Protein AF-A0A958M990-F1 (afdb_monomer)

Solvent-accessible surface area (backbone atoms only — not comparable to full-atom values): 7031 Å² total; per-residue (Å²): 128,59,69,68,41,53,52,40,35,50,60,28,50,55,68,61,49,40,81,78,40,63,76,43,76,50,78,47,83,49,98,90,46,99,60,70,37,24,38,30,35,40,48,62,46,73,43,59,66,46,96,60,21,56,60,52,51,33,53,48,21,59,76,73,72,45,76,66,79,70,89,73,60,76,55,36,59,51,45,52,51,50,51,53,52,51,26,53,51,31,42,51,41,33,74,76,53,57,73,71,56,52,51,53,51,49,52,50,49,52,52,52,53,50,49,52,53,52,51,57,57,72,72,111

Secondary structure (DSSP, 8-state):
--HHHHHHHHHHHGGGGGGTS-SEEEEE--TT-SS-EEEEE-SS-EEESSTTHHHHHHHHHHHHTPPPPPS--THHHHHHHHHHHHHHHHHHHHHH--HHHHHHHHHHHHHHHHHHHHHHHHT-

Mean predicted aligned error: 3.65 Å

pLDDT: mean 94.03, std 4.8, range [59.38, 98.25]

Radius of gyration: 18.73 Å; Cα contacts (8 Å, |Δi|>4): 124; chains: 1; bounding box: 47×21×52 Å

Foldseek 3Di:
DPPVLVVLLVVLCVLVCLQVAFPDKDWADDPVDPDIWIWGHGQQFIDGPDPCSLVVVQVVCVVVVHDRDDGGDPRSVVRVVVSVVLSVVSNCCSPPHDPVVSVVSVVVVVVVVVVVVVVVVVVD

Sequence (124 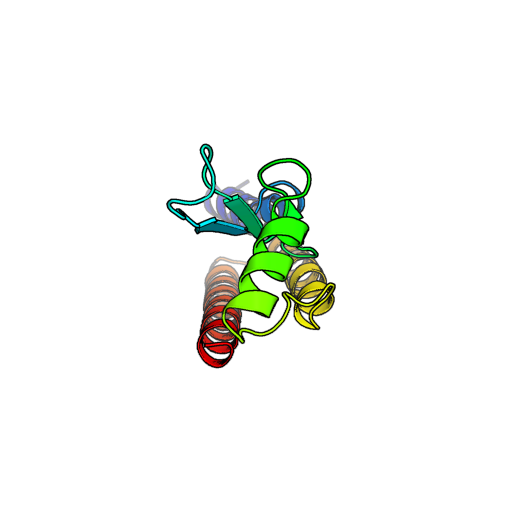aa):
MKPSKIIMILGALLPLLLFVFPLWNITLEAPQYPTPLGMNIHINDFSDMHPHDIKNINLLNHYIGMKYIPEAIPEFKIFPFGILITTIIGLIIGLKFNYKWYLVWFILMVALSAAGLYDFYLWE

Structure (mmCIF, N/CA/C/O backbone):
data_AF-A0A958M990-F1
#
_entry.id   AF-A0A958M990-F1
#
loop_
_atom_site.group_PDB
_atom_site.id
_atom_site.type_symbol
_atom_site.label_atom_id
_atom_site.label_alt_id
_atom_site.label_comp_id
_atom_site.label_asym_id
_atom_site.label_entity_id
_atom_site.label_seq_id
_atom_site.pdbx_PDB_ins_code
_atom_site.Cartn_x
_atom_site.Cartn_y
_atom_site.Cartn_z
_atom_site.occupancy
_atom_site.B_iso_or_equiv
_atom_site.auth_seq_id
_atom_site.auth_comp_id
_atom_site.auth_asym_id
_atom_site.auth_atom_id
_atom_site.pdbx_PDB_model_num
ATOM 1 N N . MET A 1 1 ? -25.559 5.048 16.063 1.00 73.94 1 MET A N 1
ATOM 2 C CA . MET A 1 1 ? -24.179 4.814 16.567 1.00 73.94 1 MET A CA 1
ATOM 3 C C . MET A 1 1 ? -23.510 6.159 16.817 1.00 73.94 1 MET A C 1
ATOM 5 O O . MET A 1 1 ? -23.861 7.105 16.128 1.00 73.94 1 MET A O 1
ATOM 9 N N . LYS A 1 2 ? -22.587 6.277 17.785 1.00 88.31 2 LYS A N 1
ATOM 10 C CA . LYS A 1 2 ? -21.834 7.532 17.992 1.00 88.31 2 LYS A CA 1
ATOM 11 C C . LYS A 1 2 ? -21.026 7.876 16.724 1.00 88.31 2 LYS A C 1
ATOM 13 O O . LYS A 1 2 ? -20.479 6.939 16.139 1.00 88.31 2 LYS A O 1
ATOM 18 N N . PRO A 1 3 ? -20.891 9.158 16.332 1.00 91.62 3 PRO A N 1
ATOM 19 C CA . PRO A 1 3 ? -20.142 9.550 15.132 1.00 91.62 3 PRO A CA 1
ATOM 20 C C . PRO A 1 3 ? -18.714 8.994 15.101 1.00 91.62 3 PRO A C 1
ATOM 22 O O . PRO A 1 3 ? -18.281 8.449 14.093 1.00 91.62 3 PRO A O 1
ATOM 25 N N . SER A 1 4 ? -18.022 9.004 16.244 1.00 92.00 4 SER A N 1
ATOM 26 C CA . SER A 1 4 ? -16.673 8.440 16.385 1.00 92.00 4 SER A CA 1
ATOM 27 C C . SER A 1 4 ? -16.587 6.951 16.033 1.00 92.00 4 SER A C 1
ATOM 29 O O . SER A 1 4 ? -15.597 6.509 15.461 1.00 92.00 4 SER A O 1
ATOM 31 N N . LYS A 1 5 ? -17.637 6.178 16.329 1.00 94.00 5 LYS A N 1
ATOM 32 C CA . LYS A 1 5 ? -17.719 4.748 16.005 1.00 94.00 5 LYS A CA 1
ATOM 33 C C . LYS A 1 5 ? -17.840 4.526 14.497 1.00 94.00 5 LYS A C 1
ATOM 35 O O . LYS A 1 5 ? -17.237 3.606 13.958 1.00 94.00 5 LYS A O 1
ATOM 40 N N . ILE A 1 6 ? -18.629 5.373 13.834 1.00 94.50 6 ILE A N 1
ATOM 41 C CA . ILE A 1 6 ? -18.830 5.329 12.381 1.00 94.50 6 ILE A CA 1
ATOM 42 C C . ILE A 1 6 ? -17.515 5.668 11.677 1.00 94.50 6 ILE A C 1
ATOM 44 O O . ILE A 1 6 ? -17.084 4.911 10.815 1.00 94.50 6 ILE A O 1
ATOM 48 N N . ILE A 1 7 ? -16.844 6.741 12.105 1.00 94.50 7 ILE A N 1
ATOM 49 C CA . ILE A 1 7 ? -15.544 7.154 11.557 1.00 94.50 7 ILE A CA 1
ATOM 50 C C . ILE A 1 7 ? -14.495 6.052 11.740 1.00 94.50 7 ILE A C 1
ATOM 52 O O . ILE A 1 7 ? -13.779 5.747 10.795 1.00 94.50 7 ILE A O 1
ATOM 56 N N . MET A 1 8 ? -14.437 5.407 12.911 1.00 95.50 8 MET A N 1
ATOM 57 C CA . MET A 1 8 ? -13.514 4.291 13.152 1.00 95.50 8 MET A CA 1
ATOM 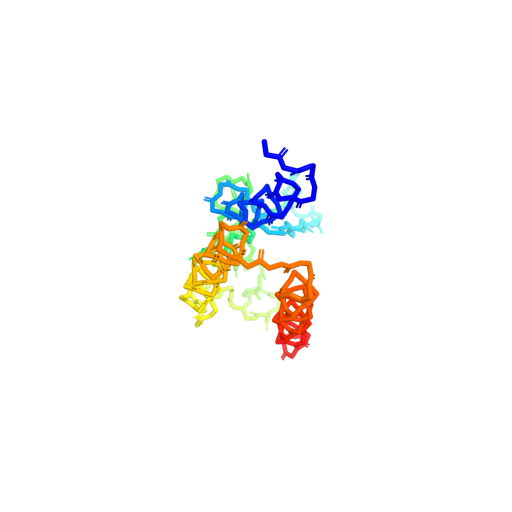58 C C . MET A 1 8 ? -13.755 3.119 12.189 1.00 95.50 8 MET A C 1
ATOM 60 O O . MET A 1 8 ? -12.811 2.586 11.616 1.00 95.50 8 MET A O 1
ATOM 64 N N . ILE A 1 9 ? -15.015 2.716 11.997 1.00 96.56 9 ILE A N 1
ATOM 65 C CA . ILE A 1 9 ? -15.362 1.602 11.102 1.00 96.56 9 ILE A CA 1
ATOM 66 C C . ILE A 1 9 ? -15.037 1.951 9.649 1.00 96.56 9 ILE A C 1
ATOM 68 O O . ILE A 1 9 ? -14.433 1.138 8.958 1.00 96.56 9 ILE A O 1
ATOM 72 N N . LEU A 1 10 ? -15.386 3.158 9.198 1.00 97.06 10 LEU A N 1
ATOM 73 C CA . LEU A 1 10 ? -15.027 3.624 7.858 1.00 97.06 10 LEU A CA 1
ATOM 74 C C . LEU A 1 10 ? -13.506 3.664 7.676 1.00 97.06 10 LEU A C 1
ATOM 76 O O . LEU A 1 10 ? -13.001 3.169 6.674 1.00 97.06 10 LEU A O 1
ATOM 80 N N . GLY A 1 11 ? -12.774 4.166 8.672 1.00 96.31 11 GLY A N 1
ATOM 81 C CA . GLY A 1 11 ? -11.313 4.188 8.675 1.00 96.31 11 GLY A CA 1
ATOM 82 C C . GLY A 1 11 ? -10.689 2.796 8.571 1.00 96.31 11 GLY A C 1
ATOM 83 O O . GLY A 1 11 ? -9.732 2.622 7.828 1.00 96.31 11 GLY A O 1
ATOM 84 N N . ALA A 1 12 ? -11.253 1.793 9.247 1.00 97.31 12 ALA A N 1
ATOM 85 C CA . ALA A 1 12 ? -10.780 0.410 9.159 1.00 97.31 12 ALA A CA 1
ATOM 86 C C . ALA A 1 12 ? -11.073 -0.253 7.799 1.00 97.31 12 ALA A C 1
ATOM 88 O O . ALA A 1 12 ? -10.357 -1.17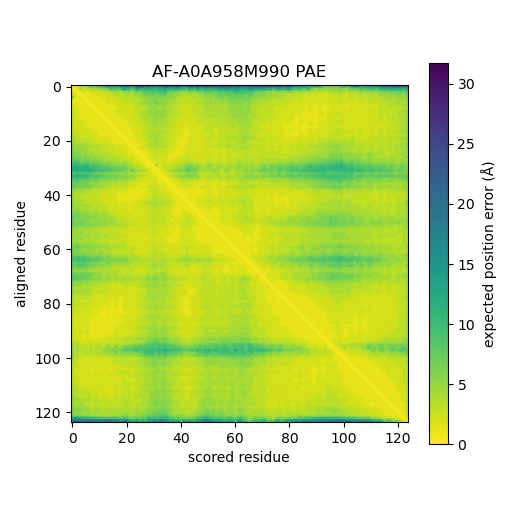4 7.405 1.00 97.31 12 ALA A O 1
ATOM 89 N N . LEU A 1 13 ? -12.116 0.197 7.092 1.00 98.19 13 LEU A N 1
ATOM 90 C CA . LEU A 1 13 ? -12.512 -0.331 5.782 1.00 98.19 13 LEU A CA 1
ATOM 91 C C . LEU A 1 13 ? -11.785 0.341 4.614 1.00 98.19 13 LEU A C 1
ATOM 93 O O . LEU A 1 13 ? -11.568 -0.309 3.598 1.00 98.19 13 LEU A O 1
ATOM 97 N N . LEU A 1 14 ? -11.396 1.613 4.739 1.00 97.25 14 LEU A N 1
ATOM 98 C CA . LEU A 1 14 ? -10.729 2.364 3.667 1.00 97.25 14 LEU A CA 1
ATOM 99 C C . LEU A 1 14 ? -9.477 1.676 3.086 1.00 97.25 14 LEU A C 1
ATOM 101 O O . LEU A 1 14 ? -9.346 1.677 1.863 1.00 97.25 14 LEU A O 1
ATOM 105 N N . PRO A 1 15 ? -8.591 1.040 3.879 1.00 96.56 15 PRO A N 1
ATOM 106 C CA . PRO A 1 15 ? -7.434 0.327 3.337 1.00 96.56 15 PRO A CA 1
ATOM 107 C C . PRO A 1 15 ? -7.787 -0.814 2.375 1.00 96.56 15 PRO A C 1
ATOM 109 O O . PRO A 1 15 ? -6.958 -1.188 1.551 1.00 96.56 15 PRO A O 1
ATOM 112 N N . LEU A 1 16 ? -9.017 -1.343 2.413 1.00 97.69 16 LEU A N 1
ATOM 113 C CA . LEU A 1 16 ? -9.463 -2.363 1.459 1.00 97.69 16 LEU A CA 1
ATOM 114 C C . LEU A 1 16 ? -9.512 -1.846 0.014 1.00 97.69 16 LEU A C 1
ATOM 116 O O . LEU A 1 16 ? -9.500 -2.648 -0.917 1.00 97.69 16 LEU A O 1
ATOM 120 N N . LEU A 1 17 ? -9.522 -0.527 -0.198 1.00 97.56 17 LEU A N 1
ATOM 121 C CA . LEU A 1 17 ? -9.432 0.057 -1.536 1.00 97.56 17 LEU A CA 1
ATOM 122 C C . LEU A 1 17 ? -8.113 -0.294 -2.247 1.00 97.56 17 LEU A C 1
ATOM 124 O O . LEU A 1 17 ? -8.087 -0.309 -3.474 1.00 97.56 17 LEU A O 1
ATOM 128 N N . LEU A 1 18 ? -7.060 -0.666 -1.510 1.00 96.12 18 LEU A N 1
ATOM 129 C CA . LEU A 1 18 ? -5.783 -1.128 -2.074 1.00 96.12 18 LEU A CA 1
ATOM 130 C C . LEU A 1 18 ? -5.895 -2.443 -2.866 1.00 96.12 18 LEU A C 1
ATOM 132 O O . LEU A 1 18 ? -5.003 -2.765 -3.642 1.00 96.12 18 LEU A O 1
ATOM 136 N N . PHE A 1 19 ? -6.979 -3.206 -2.690 1.00 96.50 19 PHE A N 1
ATOM 137 C CA . PHE A 1 19 ? -7.253 -4.405 -3.494 1.00 96.50 19 PHE A CA 1
ATOM 138 C C . PHE A 1 19 ? -7.872 -4.087 -4.860 1.00 96.50 19 PHE A C 1
ATOM 140 O O . PHE A 1 19 ? -7.996 -4.974 -5.698 1.00 96.50 19 PHE A O 1
ATOM 147 N N . VAL A 1 20 ? -8.313 -2.845 -5.067 1.00 96.38 20 VAL A N 1
ATOM 148 C CA . VAL A 1 20 ? -8.991 -2.409 -6.295 1.00 96.38 20 VAL A CA 1
ATOM 149 C C . VAL A 1 20 ? -8.136 -1.401 -7.052 1.00 96.38 20 VAL A C 1
ATOM 151 O O . VAL A 1 20 ? -8.054 -1.456 -8.275 1.00 96.38 20 VAL A O 1
ATOM 154 N N . PHE A 1 21 ? -7.494 -0.487 -6.330 1.00 96.62 21 PHE A N 1
ATOM 155 C CA . PHE A 1 21 ? -6.683 0.576 -6.905 1.00 96.62 21 PHE A CA 1
ATOM 156 C C . PHE A 1 21 ? -5.191 0.289 -6.720 1.00 96.62 21 PHE A C 1
ATOM 158 O O . PHE A 1 21 ? -4.812 -0.301 -5.705 1.00 96.62 21 PHE A O 1
ATOM 165 N N . PRO A 1 22 ? -4.338 0.716 -7.667 1.00 96.12 22 PRO A N 1
ATOM 166 C CA . PRO A 1 22 ? -2.899 0.613 -7.491 1.00 96.12 22 PRO A CA 1
ATOM 167 C C . PRO A 1 22 ? -2.452 1.462 -6.297 1.00 96.12 22 PRO A C 1
ATOM 169 O O . PRO A 1 22 ? -2.947 2.569 -6.076 1.00 96.12 22 PRO A O 1
ATOM 172 N N . LEU A 1 23 ? -1.496 0.934 -5.534 1.00 92.94 23 LEU A N 1
ATOM 173 C CA . LEU A 1 23 ? -0.827 1.653 -4.453 1.00 92.94 23 LEU A CA 1
ATOM 174 C C . LEU A 1 23 ? 0.026 2.793 -5.018 1.00 92.94 23 LEU A C 1
ATOM 176 O O . LEU A 1 23 ? 0.100 3.869 -4.425 1.00 92.94 23 LEU A O 1
ATOM 180 N N . TRP A 1 24 ? 0.679 2.538 -6.153 1.00 93.31 24 TRP A N 1
ATOM 181 C CA . TRP A 1 24 ? 1.578 3.480 -6.804 1.00 93.31 24 TRP A CA 1
ATOM 182 C C . TRP A 1 24 ? 1.627 3.258 -8.319 1.00 93.31 24 TRP A C 1
ATOM 184 O O . TRP A 1 24 ? 1.287 2.182 -8.810 1.00 93.31 24 TRP A O 1
ATOM 194 N N . ASN A 1 25 ? 2.086 4.264 -9.057 1.00 94.50 25 ASN A N 1
ATOM 195 C CA . ASN A 1 25 ? 2.370 4.174 -10.486 1.00 94.50 25 ASN A CA 1
ATOM 196 C C . ASN A 1 25 ? 3.766 4.740 -10.763 1.00 94.50 25 ASN A C 1
ATOM 198 O O . ASN A 1 25 ? 4.140 5.785 -10.229 1.00 94.50 25 ASN A O 1
ATOM 202 N N . ILE A 1 26 ? 4.525 4.043 -11.604 1.00 93.06 26 ILE A N 1
ATOM 203 C CA . ILE A 1 26 ? 5.802 4.510 -12.137 1.00 93.06 26 ILE A CA 1
ATOM 204 C C . ILE A 1 26 ? 5.617 4.730 -13.632 1.00 93.06 26 ILE A C 1
ATOM 206 O O . ILE A 1 26 ? 5.201 3.818 -14.343 1.00 93.06 26 ILE A O 1
ATOM 210 N N . THR A 1 27 ? 5.964 5.925 -14.102 1.00 95.12 27 THR A N 1
ATOM 211 C CA . THR A 1 27 ? 5.983 6.276 -15.524 1.00 95.12 27 THR A CA 1
ATOM 212 C C . THR A 1 27 ? 7.419 6.566 -15.951 1.00 95.12 27 THR A C 1
ATOM 214 O O . THR A 1 27 ? 8.138 7.294 -15.266 1.00 95.12 27 THR A O 1
ATOM 217 N N . LEU A 1 28 ? 7.834 5.986 -17.075 1.00 93.19 28 LEU A N 1
ATOM 218 C CA . LEU A 1 28 ? 9.158 6.128 -17.662 1.00 93.19 28 LEU A CA 1
ATOM 219 C C . LEU A 1 28 ? 9.035 6.760 -19.047 1.00 93.19 28 LEU A C 1
ATOM 221 O O . LEU A 1 28 ? 8.472 6.183 -19.981 1.00 93.19 28 LEU A O 1
ATOM 225 N N . GLU A 1 29 ? 9.610 7.949 -19.176 1.00 92.44 29 GLU A N 1
ATOM 226 C CA . GLU A 1 29 ? 9.725 8.655 -20.445 1.00 92.44 29 GLU A CA 1
ATOM 227 C C . GLU A 1 29 ? 11.081 8.353 -21.075 1.00 92.44 29 GLU A C 1
ATOM 229 O O . GLU A 1 29 ? 12.135 8.595 -20.486 1.00 92.44 29 GLU A O 1
ATOM 234 N N . ALA A 1 30 ? 11.051 7.814 -22.289 1.00 87.19 30 ALA A N 1
ATOM 235 C CA . ALA A 1 30 ? 12.243 7.489 -23.049 1.00 87.19 30 ALA A CA 1
ATOM 236 C C . ALA A 1 30 ? 12.087 8.011 -24.484 1.00 87.19 30 ALA A C 1
ATOM 238 O O . ALA A 1 30 ? 11.045 7.763 -25.093 1.00 87.19 30 ALA A O 1
ATOM 239 N N . PRO A 1 31 ? 13.108 8.671 -25.070 1.00 86.81 31 PRO A N 1
ATOM 240 C CA . PRO A 1 31 ? 13.043 9.191 -26.441 1.00 86.81 31 PRO A CA 1
ATOM 241 C C . PRO A 1 31 ? 12.687 8.143 -27.509 1.00 86.81 31 PRO A C 1
ATOM 243 O O . PRO A 1 31 ? 12.252 8.495 -28.602 1.00 86.81 31 PRO A O 1
ATOM 246 N N . GLN A 1 32 ? 12.911 6.860 -27.215 1.00 86.75 32 GLN A N 1
ATOM 247 C CA . GLN A 1 32 ? 12.681 5.731 -28.115 1.00 86.75 32 GLN A CA 1
ATOM 248 C C . GLN A 1 32 ? 11.208 5.304 -28.204 1.00 86.75 32 GLN A C 1
ATOM 250 O O . GLN A 1 32 ? 10.850 4.616 -29.159 1.00 86.75 32 GLN A O 1
ATOM 255 N N . TYR A 1 33 ? 10.364 5.688 -27.240 1.00 87.56 33 TYR A N 1
ATOM 256 C CA . TYR A 1 33 ? 8.955 5.298 -27.197 1.00 87.56 33 TYR A CA 1
ATOM 257 C C . TYR A 1 33 ? 8.053 6.527 -27.397 1.00 87.56 33 TYR A C 1
ATOM 259 O O . TYR A 1 33 ? 8.209 7.517 -26.686 1.00 87.56 33 TYR A O 1
ATOM 267 N N . PRO A 1 34 ? 7.096 6.492 -28.349 1.00 89.94 34 PRO A N 1
ATOM 268 C CA . PRO A 1 34 ? 6.203 7.624 -28.607 1.00 89.94 34 PRO A CA 1
ATOM 269 C C . PRO A 1 34 ? 5.197 7.854 -27.471 1.00 89.94 34 PRO A C 1
ATOM 271 O O . PRO A 1 34 ? 4.703 8.965 -27.298 1.00 89.94 34 PRO A O 1
ATOM 274 N N . THR A 1 35 ? 4.888 6.805 -26.708 1.00 91.50 35 THR A N 1
ATOM 275 C CA . THR A 1 35 ? 4.068 6.850 -25.496 1.00 91.50 35 THR A CA 1
ATOM 276 C C . THR A 1 35 ? 4.933 6.479 -24.294 1.00 91.50 35 THR A C 1
ATOM 278 O O . THR A 1 35 ? 5.707 5.524 -24.408 1.00 91.50 35 THR A O 1
ATOM 281 N N . PRO A 1 36 ? 4.805 7.172 -23.146 1.00 94.31 36 PRO A N 1
ATOM 282 C CA . PRO A 1 36 ? 5.502 6.776 -21.929 1.00 94.31 36 PRO A CA 1
ATOM 283 C C . PRO A 1 36 ? 5.160 5.339 -21.533 1.00 94.31 36 PRO A C 1
ATOM 285 O O . PRO A 1 36 ? 3.993 4.937 -21.588 1.00 94.31 36 PRO A O 1
ATOM 288 N N . LEU A 1 37 ? 6.176 4.582 -21.126 1.00 95.69 37 LEU A N 1
ATOM 289 C CA . LEU A 1 37 ? 5.987 3.253 -20.550 1.00 95.69 37 LEU A CA 1
ATOM 290 C C . LEU A 1 37 ? 5.579 3.417 -19.089 1.00 95.69 37 LEU A C 1
ATOM 292 O O . LEU A 1 37 ? 6.061 4.332 -18.420 1.00 95.69 37 LEU A O 1
ATOM 296 N N . GLY A 1 38 ? 4.742 2.532 -18.561 1.00 95.62 38 GLY A N 1
ATOM 297 C CA . GLY A 1 38 ? 4.393 2.591 -17.149 1.00 95.62 38 GLY A CA 1
ATOM 298 C C . GLY A 1 38 ? 4.095 1.248 -16.508 1.00 95.62 38 GLY A C 1
ATOM 299 O O . GLY A 1 38 ? 3.728 0.271 -17.156 1.00 95.62 38 GLY A O 1
ATOM 300 N N . MET A 1 39 ? 4.230 1.228 -15.189 1.00 96.38 39 MET A N 1
ATOM 301 C CA . MET A 1 39 ? 3.910 0.086 -14.347 1.00 96.38 39 MET A CA 1
ATOM 302 C C . MET A 1 39 ? 3.106 0.556 -13.140 1.00 96.38 39 MET A C 1
ATOM 304 O O . MET A 1 39 ? 3.510 1.468 -12.414 1.00 96.38 39 MET A O 1
ATOM 308 N N . ASN A 1 40 ? 1.980 -0.101 -12.908 1.00 96.94 40 ASN A N 1
ATOM 309 C CA . ASN A 1 40 ? 1.190 0.039 -11.699 1.00 96.94 40 ASN A CA 1
ATOM 310 C C . ASN A 1 40 ? 1.673 -0.977 -10.661 1.00 96.94 40 ASN A C 1
ATOM 312 O O . ASN A 1 40 ? 1.870 -2.155 -10.961 1.00 96.94 40 ASN A O 1
ATOM 316 N N . ILE A 1 41 ? 1.841 -0.515 -9.429 1.00 94.94 41 ILE A N 1
ATOM 317 C CA . ILE A 1 41 ? 2.185 -1.348 -8.281 1.00 94.94 41 ILE A CA 1
ATOM 318 C C . ILE A 1 41 ? 0.903 -1.549 -7.485 1.00 94.94 41 ILE A C 1
ATOM 320 O O . ILE A 1 41 ? 0.401 -0.609 -6.862 1.00 94.94 41 ILE A O 1
ATOM 324 N N . HIS A 1 42 ? 0.358 -2.758 -7.515 1.00 96.06 42 HIS A N 1
ATOM 325 C CA . HIS A 1 42 ? -0.747 -3.152 -6.651 1.00 96.06 42 HIS A CA 1
ATOM 326 C C . HIS A 1 42 ? -0.214 -3.774 -5.364 1.00 96.06 42 HIS A C 1
ATOM 328 O O . HIS A 1 42 ? 0.967 -4.083 -5.216 1.00 96.06 42 HIS A O 1
ATOM 334 N N . ILE A 1 43 ? -1.111 -3.974 -4.401 1.00 95.38 43 ILE A N 1
ATOM 335 C CA . ILE A 1 43 ? -0.764 -4.587 -3.118 1.00 95.38 43 ILE A CA 1
ATOM 336 C C . ILE A 1 43 ? -0.244 -6.033 -3.257 1.00 95.38 43 ILE A C 1
ATOM 338 O O . ILE A 1 43 ? 0.405 -6.541 -2.346 1.00 95.38 43 ILE A O 1
ATOM 342 N N . ASN A 1 44 ? -0.541 -6.704 -4.372 1.00 96.00 44 ASN A N 1
ATOM 343 C CA . ASN A 1 44 ? -0.297 -8.130 -4.587 1.00 96.00 44 ASN A CA 1
ATOM 344 C C . ASN A 1 44 ? 0.352 -8.473 -5.939 1.00 96.00 44 ASN A C 1
ATOM 346 O O . ASN A 1 44 ? 0.625 -9.651 -6.170 1.00 96.00 44 ASN A O 1
ATOM 350 N N . ASP A 1 45 ? 0.542 -7.503 -6.831 1.00 96.12 45 ASP A N 1
ATOM 351 C CA . ASP A 1 45 ? 1.179 -7.709 -8.131 1.00 96.12 45 ASP A CA 1
ATOM 352 C C . ASP A 1 45 ? 1.710 -6.400 -8.737 1.00 96.12 45 ASP A C 1
ATOM 354 O O . ASP A 1 45 ? 1.470 -5.294 -8.243 1.00 96.12 45 ASP A O 1
ATOM 358 N N . PHE A 1 46 ? 2.460 -6.556 -9.826 1.00 96.31 46 PHE A N 1
ATOM 359 C CA . PHE A 1 46 ? 2.714 -5.492 -10.784 1.00 96.31 46 PHE A CA 1
ATOM 360 C C . PHE A 1 46 ? 1.762 -5.659 -11.966 1.00 96.31 46 PHE A C 1
ATOM 362 O O . PHE A 1 46 ? 1.551 -6.779 -12.440 1.00 96.31 46 PHE A O 1
ATOM 369 N N . SER A 1 47 ? 1.243 -4.551 -12.486 1.00 96.25 47 SER A N 1
ATOM 370 C CA . SER A 1 47 ? 0.428 -4.556 -13.697 1.00 96.25 47 SER A CA 1
ATOM 371 C C . SER A 1 47 ? 0.898 -3.504 -14.699 1.00 96.25 47 SER A C 1
ATOM 373 O O . SER A 1 47 ? 1.449 -2.458 -14.351 1.00 96.25 47 SER A O 1
ATOM 375 N N . ASP A 1 48 ? 0.715 -3.822 -15.974 1.00 96.44 48 ASP A N 1
ATOM 376 C CA . ASP A 1 48 ? 1.029 -2.944 -17.093 1.00 96.44 48 ASP A CA 1
ATOM 377 C C . ASP A 1 48 ? 0.160 -1.670 -17.050 1.00 96.44 48 ASP A C 1
ATOM 379 O O . ASP A 1 48 ? -1.050 -1.745 -16.817 1.00 96.44 48 ASP A O 1
ATOM 383 N N . MET A 1 49 ? 0.750 -0.498 -17.317 1.00 95.12 49 MET A N 1
ATOM 384 C CA . MET A 1 49 ? -0.034 0.720 -17.576 1.00 95.12 49 MET A CA 1
ATOM 385 C C . MET A 1 49 ? -0.645 0.683 -18.982 1.00 95.12 49 MET A C 1
ATOM 387 O O . MET A 1 49 ? -1.837 0.945 -19.149 1.00 95.12 49 MET A O 1
ATOM 391 N N . HIS A 1 50 ? 0.155 0.286 -19.972 1.00 94.31 50 HIS A N 1
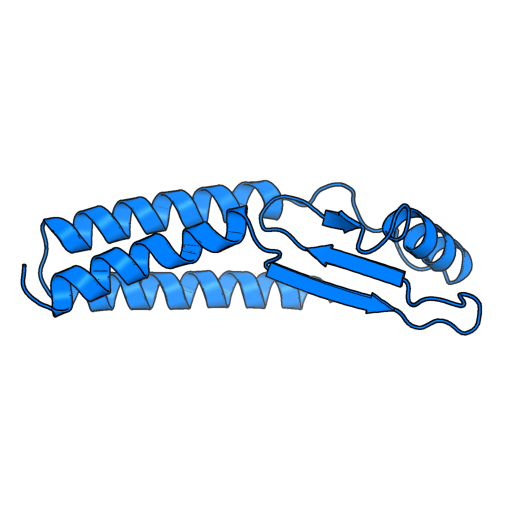ATOM 392 C CA . HIS A 1 50 ? -0.284 -0.093 -21.313 1.00 94.31 50 HIS A CA 1
ATOM 393 C C . HIS A 1 50 ? 0.210 -1.502 -21.667 1.00 94.31 50 HIS A C 1
ATOM 395 O O . HIS A 1 50 ? 1.208 -1.959 -21.107 1.00 94.31 50 HIS A O 1
ATOM 401 N N . PRO A 1 51 ? -0.451 -2.208 -22.607 1.00 95.00 51 PRO A N 1
ATOM 402 C CA . PRO A 1 51 ? -0.096 -3.585 -22.935 1.00 95.00 51 PRO A CA 1
ATOM 403 C C . PRO A 1 51 ? 1.397 -3.763 -23.238 1.00 95.00 51 PRO A C 1
ATOM 405 O O . PRO A 1 51 ? 1.919 -3.148 -24.168 1.00 95.00 51 PRO A O 1
ATOM 408 N N . HIS A 1 52 ? 2.047 -4.668 -22.502 1.00 94.62 52 HIS A N 1
ATOM 409 C CA . HIS A 1 52 ? 3.465 -5.018 -22.633 1.00 94.62 52 HIS A CA 1
ATOM 410 C C . HIS A 1 52 ? 4.470 -3.980 -22.109 1.00 94.62 52 HIS A C 1
ATOM 412 O O . HIS A 1 52 ? 5.669 -4.140 -22.363 1.00 94.62 52 HIS A O 1
ATOM 418 N N . ASP A 1 53 ? 4.039 -2.970 -21.354 1.00 96.44 53 ASP A N 1
ATOM 419 C CA . ASP A 1 53 ? 4.941 -1.961 -20.794 1.00 96.44 53 ASP A CA 1
ATOM 420 C C . ASP A 1 53 ? 6.027 -2.573 -19.902 1.00 96.44 53 ASP A C 1
ATOM 422 O O . ASP A 1 53 ? 7.206 -2.308 -20.135 1.00 96.44 53 ASP A O 1
ATOM 426 N N . ILE A 1 54 ? 5.695 -3.460 -18.959 1.00 96.50 54 ILE A N 1
ATOM 427 C CA . ILE A 1 54 ? 6.687 -4.109 -18.081 1.00 96.50 54 ILE A CA 1
ATOM 428 C C . ILE A 1 54 ? 7.703 -4.904 -18.909 1.00 96.50 54 ILE A C 1
ATOM 430 O O . ILE A 1 54 ? 8.904 -4.877 -18.630 1.00 96.50 54 ILE A O 1
ATOM 434 N N . LYS A 1 55 ? 7.253 -5.581 -19.972 1.00 96.00 55 LYS A N 1
ATOM 435 C CA . LYS A 1 55 ? 8.143 -6.307 -20.891 1.00 96.00 55 LYS A CA 1
ATOM 436 C C . LYS A 1 55 ? 9.089 -5.351 -21.625 1.00 96.00 55 LYS A C 1
ATOM 438 O O . LYS A 1 55 ? 10.276 -5.655 -21.743 1.00 96.00 55 LYS A O 1
ATOM 443 N N . ASN A 1 56 ? 8.585 -4.217 -22.104 1.00 95.50 56 ASN A N 1
ATOM 444 C CA . ASN A 1 56 ? 9.381 -3.202 -22.795 1.00 95.50 56 ASN A CA 1
ATOM 445 C C . ASN A 1 56 ? 10.372 -2.508 -21.847 1.00 95.50 56 ASN A C 1
ATOM 447 O O . ASN A 1 56 ? 11.525 -2.295 -22.224 1.00 95.50 56 ASN A O 1
ATOM 451 N N . ILE A 1 57 ? 9.964 -2.231 -20.604 1.00 95.50 57 ILE A N 1
ATOM 452 C CA . ILE A 1 57 ? 10.841 -1.714 -19.544 1.00 95.50 57 ILE A CA 1
ATOM 453 C C . ILE A 1 57 ? 11.953 -2.724 -19.251 1.00 95.50 57 ILE A C 1
ATOM 455 O O . ILE A 1 57 ? 13.122 -2.362 -19.201 1.00 95.50 57 ILE A O 1
ATOM 459 N N . ASN A 1 58 ? 11.620 -4.006 -19.133 1.00 96.25 58 ASN A N 1
ATOM 460 C CA . ASN A 1 58 ? 12.597 -5.070 -18.921 1.00 96.25 58 ASN A CA 1
ATOM 461 C C . ASN A 1 58 ? 13.591 -5.220 -20.082 1.00 96.25 58 ASN A C 1
ATOM 463 O O . ASN A 1 58 ? 14.786 -5.424 -19.857 1.00 96.25 58 ASN A O 1
ATOM 467 N N . LEU A 1 59 ? 13.123 -5.067 -21.322 1.00 95.00 59 LEU A N 1
ATOM 468 C CA . LEU A 1 59 ? 13.991 -5.031 -22.497 1.00 95.00 59 LEU A CA 1
ATO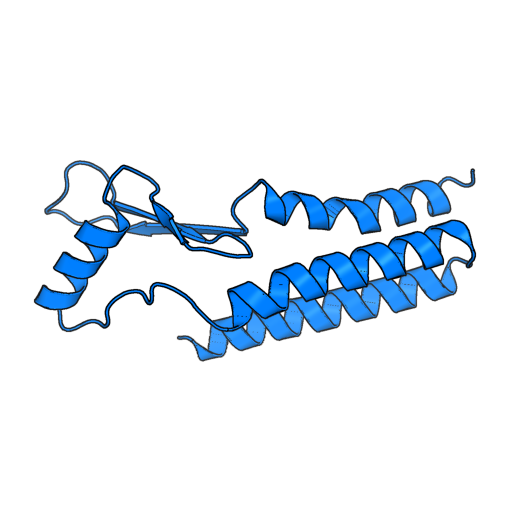M 469 C C . LEU A 1 59 ? 14.935 -3.821 -22.454 1.00 95.00 59 LEU A C 1
ATOM 471 O O . LEU A 1 59 ? 16.128 -3.967 -22.715 1.00 95.00 59 LEU A O 1
ATOM 475 N N . LEU A 1 60 ? 14.424 -2.643 -22.088 1.00 93.62 60 LEU A N 1
ATOM 476 C CA . LEU A 1 60 ? 15.248 -1.452 -21.894 1.00 93.62 60 LEU A CA 1
ATOM 477 C C . LEU A 1 60 ? 16.299 -1.695 -20.806 1.00 93.62 60 LEU A C 1
ATOM 479 O O . LEU A 1 60 ? 17.480 -1.480 -21.069 1.00 93.62 60 LEU A O 1
ATOM 483 N N . ASN A 1 61 ? 15.889 -2.213 -19.643 1.00 94.69 61 ASN A N 1
ATOM 484 C CA . ASN A 1 61 ? 16.771 -2.545 -18.525 1.00 94.69 61 ASN A CA 1
ATOM 485 C C . ASN A 1 61 ? 17.910 -3.466 -18.964 1.00 94.69 61 ASN A C 1
ATOM 487 O O . ASN A 1 61 ? 19.066 -3.187 -18.656 1.00 94.69 61 ASN A O 1
ATOM 491 N N . HIS A 1 62 ? 17.614 -4.497 -19.755 1.00 94.50 62 HIS A N 1
ATOM 492 C CA . HIS A 1 62 ? 18.633 -5.377 -20.320 1.00 94.50 62 HIS A CA 1
ATOM 493 C C . HIS A 1 62 ? 19.686 -4.621 -21.144 1.00 94.50 62 HIS A C 1
ATOM 495 O O . HIS A 1 62 ? 20.880 -4.874 -20.982 1.00 94.50 62 HIS A O 1
ATOM 501 N N . TYR A 1 63 ? 19.268 -3.672 -21.986 1.00 92.94 63 TYR A N 1
ATOM 502 C CA . TYR A 1 63 ? 20.188 -2.891 -22.818 1.00 92.94 63 TYR A CA 1
ATOM 503 C C . TYR A 1 63 ? 21.007 -1.860 -22.033 1.00 92.94 63 TYR A C 1
ATOM 505 O O . TYR A 1 63 ? 22.142 -1.583 -22.417 1.00 92.94 63 TYR A O 1
ATOM 513 N N . ILE A 1 64 ? 20.466 -1.311 -20.940 1.00 92.56 64 ILE A N 1
ATOM 514 C CA . ILE A 1 64 ? 21.175 -0.349 -20.075 1.00 92.56 64 ILE A CA 1
ATOM 515 C C . ILE A 1 64 ? 21.888 -1.010 -18.882 1.00 92.56 64 ILE A C 1
ATOM 517 O O . ILE A 1 64 ? 22.455 -0.313 -18.045 1.00 92.56 64 ILE A O 1
ATOM 521 N N . GLY A 1 65 ? 21.874 -2.345 -18.792 1.00 93.88 65 GLY A N 1
ATOM 522 C CA . GLY A 1 65 ? 22.531 -3.109 -17.724 1.00 93.88 65 GLY A CA 1
ATOM 523 C C . GLY A 1 65 ? 21.810 -3.093 -16.368 1.00 93.88 65 GLY A C 1
ATOM 524 O O . GLY A 1 65 ? 22.409 -3.456 -15.357 1.00 93.88 65 GLY A O 1
ATOM 525 N N . MET A 1 66 ? 20.539 -2.690 -16.331 1.00 93.88 66 MET A N 1
ATOM 526 C CA . MET A 1 66 ? 19.688 -2.708 -15.138 1.00 93.88 66 MET A CA 1
ATOM 527 C C . MET A 1 66 ? 19.041 -4.084 -14.926 1.00 93.88 66 MET A C 1
ATOM 529 O O . MET A 1 66 ? 18.889 -4.885 -15.851 1.00 93.88 66 MET A O 1
ATOM 533 N N . LYS A 1 67 ? 18.636 -4.368 -13.684 1.00 92.75 67 LYS A N 1
ATOM 534 C CA . LYS A 1 67 ? 17.941 -5.616 -13.337 1.00 92.75 67 LYS A CA 1
ATOM 535 C C . LYS A 1 67 ? 16.545 -5.664 -13.964 1.00 92.75 67 LYS A C 1
ATOM 537 O O . LYS A 1 67 ? 15.882 -4.642 -14.129 1.00 92.75 67 LYS A O 1
ATOM 542 N N . TYR A 1 68 ? 16.085 -6.877 -14.256 1.00 95.25 68 TYR A N 1
ATOM 543 C CA . TYR A 1 68 ? 14.685 -7.115 -14.587 1.00 95.25 68 TYR A CA 1
ATOM 544 C C . TYR A 1 68 ? 13.799 -6.829 -13.371 1.00 95.25 68 TYR A C 1
ATOM 546 O O . TYR A 1 68 ? 14.169 -7.147 -12.238 1.00 95.25 68 TYR A O 1
ATOM 554 N N . ILE A 1 69 ? 12.624 -6.266 -13.628 1.00 94.12 69 ILE A N 1
ATOM 555 C CA . ILE A 1 69 ? 11.535 -6.178 -12.662 1.00 94.12 69 ILE A CA 1
ATOM 556 C C . ILE A 1 69 ? 11.140 -7.618 -12.302 1.00 94.12 69 ILE A C 1
ATOM 558 O O . ILE A 1 69 ? 10.833 -8.399 -13.210 1.00 94.12 69 ILE A O 1
ATOM 562 N N . PRO A 1 70 ? 11.186 -7.999 -11.014 1.00 93.19 70 PRO A N 1
ATOM 563 C CA . PRO A 1 70 ? 10.808 -9.338 -10.590 1.00 93.19 70 PRO A CA 1
ATOM 564 C C . PRO A 1 70 ? 9.310 -9.569 -10.812 1.00 93.19 70 PRO A C 1
ATOM 566 O O . PRO A 1 70 ? 8.502 -8.666 -10.626 1.00 93.19 70 PRO A O 1
ATOM 569 N N . GLU A 1 71 ? 8.922 -10.799 -11.153 1.00 91.19 71 GLU A N 1
ATOM 570 C CA . GLU A 1 71 ? 7.502 -11.154 -11.321 1.00 91.19 71 GLU A CA 1
ATOM 571 C C . GLU A 1 71 ? 6.724 -11.094 -10.000 1.00 91.19 71 GLU A C 1
ATOM 573 O O . GLU A 1 71 ? 5.529 -10.810 -9.984 1.00 91.19 71 GLU A O 1
ATOM 578 N N . ALA A 1 72 ? 7.397 -11.376 -8.884 1.00 91.94 72 ALA A N 1
ATOM 579 C CA . ALA A 1 72 ? 6.802 -11.356 -7.561 1.00 91.94 72 ALA A CA 1
ATOM 580 C C . ALA A 1 72 ? 7.831 -10.993 -6.495 1.00 91.94 72 ALA A C 1
ATOM 582 O O . ALA A 1 72 ? 9.011 -11.338 -6.597 1.00 91.94 72 ALA A O 1
ATOM 583 N N . ILE A 1 73 ? 7.339 -10.356 -5.438 1.00 93.06 73 ILE A N 1
ATOM 584 C CA . ILE A 1 73 ? 8.119 -9.948 -4.274 1.00 93.06 73 ILE A CA 1
ATOM 585 C C . ILE A 1 73 ? 7.451 -10.496 -3.000 1.00 93.06 73 ILE A C 1
ATOM 587 O O . ILE A 1 73 ? 6.234 -10.722 -3.010 1.00 93.06 73 ILE A O 1
ATOM 591 N N . PRO A 1 74 ? 8.192 -10.795 -1.915 1.00 92.69 74 PRO A N 1
ATOM 592 C CA . PRO A 1 74 ? 7.603 -11.311 -0.672 1.00 92.69 74 PRO A CA 1
ATOM 593 C C . PRO A 1 74 ? 6.444 -10.454 -0.138 1.00 92.69 74 PRO A C 1
ATOM 595 O O . PRO A 1 74 ? 5.451 -10.979 0.382 1.00 92.69 74 PRO A O 1
ATOM 598 N N . GLU A 1 75 ? 6.543 -9.145 -0.327 1.00 93.38 75 GLU A N 1
ATOM 599 C CA .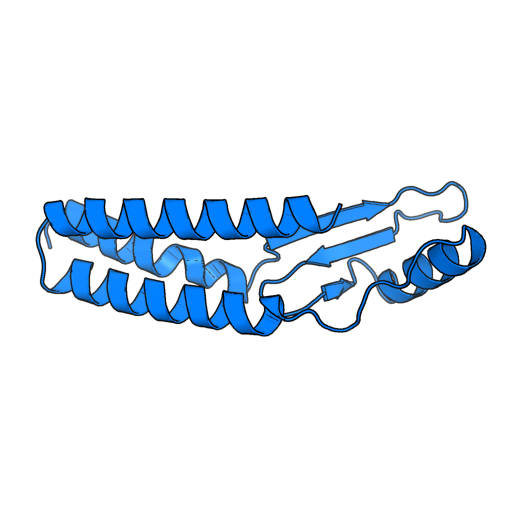 GLU A 1 75 ? 5.611 -8.116 0.118 1.00 93.38 75 GLU A CA 1
ATOM 600 C C . GLU A 1 75 ? 4.223 -8.306 -0.499 1.00 93.38 75 GLU A C 1
ATOM 602 O O . GLU A 1 75 ? 3.221 -8.091 0.181 1.00 93.38 75 GLU A O 1
ATOM 607 N N . PHE A 1 76 ? 4.134 -8.846 -1.721 1.00 94.75 76 PHE A N 1
ATOM 608 C CA . PHE A 1 76 ? 2.860 -9.177 -2.371 1.00 94.75 76 PHE A CA 1
ATOM 609 C C . PHE A 1 76 ? 2.044 -10.228 -1.624 1.00 94.75 76 PHE A C 1
ATOM 611 O O . PHE A 1 76 ? 0.840 -10.353 -1.840 1.00 94.75 76 PHE A O 1
ATOM 618 N N . LYS A 1 77 ? 2.673 -10.990 -0.727 1.00 95.12 77 LYS A N 1
ATOM 619 C CA . LYS A 1 77 ? 1.962 -11.873 0.204 1.00 95.12 77 LYS A CA 1
ATOM 620 C C . LYS A 1 77 ? 1.739 -11.182 1.543 1.00 95.12 77 LYS A C 1
ATOM 622 O O . LYS A 1 77 ? 0.663 -11.309 2.118 1.00 95.12 77 LYS A O 1
ATOM 627 N N . ILE A 1 78 ? 2.729 -10.446 2.041 1.00 95.25 78 ILE A N 1
ATOM 628 C CA . ILE A 1 78 ? 2.689 -9.835 3.375 1.00 95.25 78 ILE A CA 1
ATOM 629 C C . ILE A 1 78 ? 1.659 -8.699 3.445 1.00 95.25 78 ILE A C 1
ATOM 631 O O . ILE A 1 78 ? 0.851 -8.677 4.376 1.00 95.25 78 ILE A O 1
ATOM 635 N N . PHE A 1 79 ? 1.640 -7.783 2.474 1.00 94.69 79 PHE A N 1
ATOM 636 C CA . PHE A 1 79 ? 0.767 -6.609 2.509 1.00 94.69 79 PHE A CA 1
ATOM 637 C C . PHE A 1 79 ? -0.723 -6.962 2.465 1.00 94.69 79 PHE A C 1
ATOM 639 O O . PHE A 1 79 ? -1.445 -6.464 3.335 1.00 94.69 79 PHE A O 1
ATOM 646 N N . PRO A 1 80 ? -1.217 -7.851 1.576 1.00 96.62 80 PRO A N 1
ATOM 647 C CA . PRO A 1 80 ? -2.627 -8.233 1.591 1.00 96.62 80 PRO A CA 1
ATOM 648 C C . PRO A 1 80 ? -3.065 -8.821 2.935 1.00 96.62 80 PRO A C 1
ATOM 650 O O . PRO A 1 80 ? -4.101 -8.427 3.475 1.00 96.62 80 PRO A O 1
ATOM 653 N N . PHE A 1 81 ? -2.259 -9.715 3.523 1.00 97.25 81 PHE A N 1
ATOM 654 C CA . PHE A 1 81 ? -2.553 -10.269 4.846 1.00 97.25 81 PHE A CA 1
ATOM 655 C C . PHE A 1 81 ? -2.517 -9.196 5.937 1.00 97.25 81 PHE A C 1
ATOM 657 O O . PHE A 1 81 ? -3.412 -9.167 6.782 1.00 97.25 81 PHE A O 1
ATOM 664 N N . GLY A 1 82 ? -1.536 -8.293 5.906 1.00 96.50 82 GLY A N 1
ATOM 665 C CA . GLY A 1 82 ? -1.432 -7.177 6.845 1.00 96.50 82 GLY A CA 1
ATOM 666 C C . GLY A 1 82 ? -2.670 -6.280 6.822 1.00 96.50 82 GLY A C 1
ATOM 667 O O . GLY A 1 82 ? -3.246 -5.998 7.878 1.00 96.50 82 GLY A O 1
ATOM 668 N N . ILE A 1 83 ? -3.137 -5.895 5.631 1.00 97.56 83 ILE A N 1
ATOM 669 C CA . ILE A 1 83 ? -4.354 -5.091 5.471 1.00 97.56 83 ILE A CA 1
ATOM 670 C C . ILE A 1 83 ? -5.588 -5.848 5.971 1.00 97.56 83 ILE A C 1
ATOM 672 O O . ILE A 1 83 ? -6.342 -5.310 6.779 1.00 97.56 83 ILE A O 1
ATOM 676 N N . LEU A 1 84 ? -5.781 -7.113 5.589 1.00 98.19 84 LEU A N 1
ATOM 677 C CA . LEU A 1 84 ? -6.942 -7.889 6.045 1.00 98.19 84 LEU A CA 1
ATOM 678 C C . LEU A 1 84 ? -6.970 -8.053 7.572 1.00 98.19 84 LEU A C 1
ATOM 680 O O . LEU A 1 84 ? -8.010 -7.840 8.201 1.00 98.19 84 LEU A O 1
ATOM 684 N N . ILE A 1 85 ? -5.831 -8.390 8.184 1.00 98.12 85 ILE A N 1
ATOM 685 C CA . ILE A 1 85 ? -5.714 -8.566 9.638 1.00 98.12 85 ILE A CA 1
ATOM 686 C C . ILE A 1 85 ? -6.013 -7.247 10.358 1.00 98.12 85 ILE A C 1
ATOM 688 O O . ILE A 1 85 ? -6.8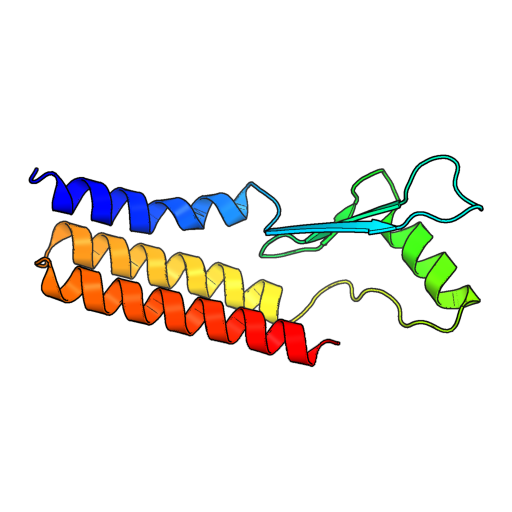21 -7.215 11.290 1.00 98.12 85 ILE A O 1
ATOM 692 N N . THR A 1 86 ? -5.400 -6.145 9.923 1.00 97.38 86 THR A N 1
ATOM 693 C CA . THR A 1 86 ? -5.582 -4.831 10.560 1.00 97.38 86 THR A CA 1
ATOM 694 C C . THR A 1 86 ? -6.985 -4.270 10.364 1.00 97.38 86 THR A C 1
ATOM 696 O O . THR A 1 86 ? -7.519 -3.667 11.301 1.00 97.38 86 THR A O 1
ATOM 699 N N . THR A 1 87 ? -7.628 -4.531 9.224 1.00 98.25 87 THR A N 1
ATOM 700 C CA . THR A 1 87 ? -9.044 -4.222 9.001 1.00 98.25 87 THR A CA 1
ATOM 701 C C . THR A 1 87 ? -9.936 -5.008 9.961 1.00 98.25 87 THR A C 1
ATOM 703 O O . THR A 1 87 ? -10.775 -4.403 10.628 1.00 98.25 87 THR A O 1
ATOM 706 N N . ILE A 1 88 ? -9.745 -6.325 10.111 1.00 98.19 88 ILE A N 1
ATOM 707 C CA . ILE A 1 88 ? -10.535 -7.143 11.053 1.00 98.19 88 ILE A CA 1
ATOM 708 C C . ILE A 1 88 ? -10.366 -6.629 12.489 1.00 98.19 88 ILE A C 1
ATOM 710 O O . ILE A 1 88 ? -11.358 -6.431 13.197 1.00 98.19 88 ILE A O 1
ATOM 714 N N . ILE A 1 89 ? -9.129 -6.355 12.912 1.00 97.81 89 ILE A N 1
ATOM 715 C CA . ILE A 1 89 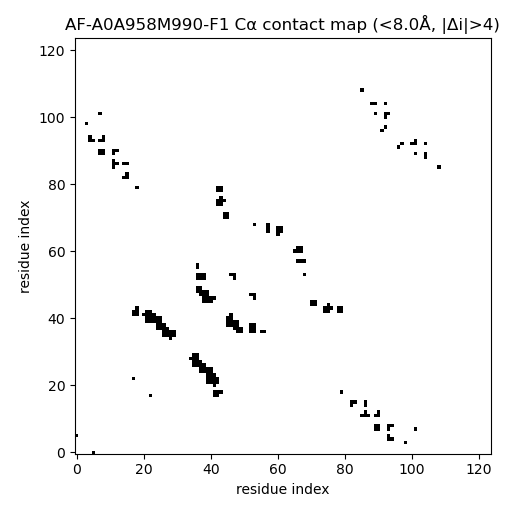? -8.839 -5.773 14.230 1.00 97.81 89 ILE A CA 1
ATOM 716 C C . ILE A 1 89 ? -9.539 -4.414 14.380 1.00 97.81 89 ILE A C 1
ATOM 718 O O . ILE A 1 89 ? -10.202 -4.171 15.391 1.00 97.81 89 ILE A O 1
ATOM 722 N N . GLY A 1 90 ? -9.448 -3.548 13.369 1.00 97.44 90 GLY A N 1
ATOM 723 C CA . GLY A 1 90 ? -10.079 -2.228 13.355 1.00 97.44 90 GLY A CA 1
ATOM 724 C C . GLY A 1 90 ? -11.603 -2.297 13.464 1.00 97.44 90 GLY A C 1
ATOM 725 O O . GLY A 1 90 ? -12.198 -1.542 14.234 1.00 97.44 90 GLY A O 1
ATOM 726 N N . LEU A 1 91 ? -12.240 -3.255 12.786 1.00 97.69 91 LEU A N 1
ATOM 727 C CA . LEU A 1 91 ? -13.679 -3.508 12.888 1.00 97.69 91 LEU A CA 1
ATOM 728 C C . LEU A 1 91 ? -14.073 -4.009 14.281 1.00 97.69 91 LEU A C 1
ATOM 730 O O . LEU A 1 91 ? -15.044 -3.513 14.859 1.00 97.69 91 LEU A O 1
ATOM 734 N N . ILE A 1 92 ? -13.314 -4.943 14.862 1.00 97.25 92 ILE A N 1
ATOM 735 C CA . ILE A 1 92 ? -13.547 -5.433 16.230 1.00 97.25 92 ILE A CA 1
ATOM 736 C C . ILE A 1 92 ? -13.442 -4.278 17.237 1.00 97.25 92 ILE A C 1
ATOM 738 O O . ILE A 1 92 ? -14.330 -4.115 18.083 1.00 97.25 92 ILE A O 1
ATOM 742 N N . ILE A 1 93 ? -12.398 -3.453 17.116 1.00 96.62 93 ILE A N 1
ATOM 743 C CA . ILE A 1 93 ? -12.186 -2.250 17.930 1.00 96.62 93 ILE A CA 1
ATOM 744 C C . ILE A 1 93 ? -13.353 -1.276 17.762 1.00 96.62 93 ILE A C 1
ATOM 746 O O . ILE A 1 93 ? -13.956 -0.849 18.751 1.00 96.62 93 ILE A O 1
ATOM 750 N N . GLY A 1 94 ? -13.718 -0.977 16.516 1.00 95.00 94 GLY A N 1
ATOM 751 C CA . GLY A 1 94 ? -14.830 -0.102 16.178 1.00 95.00 94 GLY A CA 1
ATOM 752 C C . GLY A 1 94 ? -16.144 -0.588 16.774 1.00 95.00 94 GLY A C 1
ATOM 753 O O . GLY A 1 94 ? -16.907 0.226 17.277 1.00 95.00 94 GLY A O 1
ATOM 754 N N . LEU A 1 95 ? -16.411 -1.896 16.796 1.00 94.44 95 LEU A N 1
ATOM 755 C CA . LEU A 1 95 ? -17.674 -2.453 17.283 1.00 94.44 95 LEU A CA 1
ATOM 756 C C . LEU A 1 95 ? -17.763 -2.575 18.809 1.00 94.44 95 LEU A C 1
ATOM 758 O O . LEU A 1 95 ? -18.835 -2.275 19.353 1.00 94.44 95 LEU A O 1
ATOM 762 N N . LYS A 1 96 ? -16.688 -3.005 19.479 1.00 93.19 96 LYS A N 1
ATOM 763 C CA . LYS A 1 96 ? -16.718 -3.428 20.893 1.00 93.19 96 LYS A CA 1
ATOM 764 C C . LYS A 1 96 ? -16.008 -2.482 21.867 1.00 93.19 96 LYS A C 1
ATOM 766 O O . LYS A 1 96 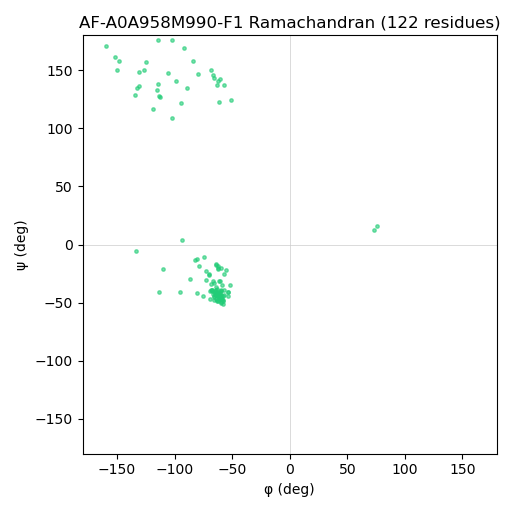? -16.306 -2.530 23.057 1.00 93.19 96 LYS A O 1
ATOM 771 N N . PHE A 1 97 ? -15.097 -1.630 21.398 1.00 93.00 97 PHE A N 1
ATOM 772 C CA . PHE A 1 97 ? -14.193 -0.866 22.263 1.00 93.00 97 PHE A CA 1
ATOM 773 C C . PHE A 1 97 ? -14.434 0.655 22.204 1.00 93.00 97 PHE A C 1
ATOM 775 O O . PHE A 1 97 ? -15.304 1.154 21.488 1.00 93.00 97 PHE A O 1
ATOM 782 N N . ASN A 1 98 ? -13.691 1.400 23.030 1.00 90.44 98 ASN A N 1
ATOM 783 C CA . ASN A 1 98 ? -13.793 2.855 23.179 1.00 90.44 98 ASN A CA 1
ATOM 784 C C . ASN A 1 98 ? -12.661 3.605 22.446 1.00 90.44 98 ASN A C 1
ATOM 786 O O . ASN A 1 98 ? -11.736 3.000 21.914 1.00 90.44 98 ASN A O 1
ATOM 790 N N . TYR A 1 99 ? -12.718 4.940 22.467 1.00 88.31 99 TYR A N 1
ATOM 791 C CA . TYR A 1 99 ? -11.811 5.822 21.722 1.00 88.31 99 TYR A CA 1
ATOM 792 C C . TYR A 1 99 ? -10.314 5.624 22.020 1.00 88.31 99 TYR A C 1
ATOM 794 O O . TYR A 1 99 ? -9.488 5.903 21.156 1.00 88.31 99 TYR A O 1
ATOM 802 N N . LYS A 1 100 ? -9.939 5.115 23.203 1.00 93.12 100 LYS A N 1
ATOM 803 C CA . LYS A 1 100 ? -8.529 4.843 23.530 1.00 93.12 100 LYS A CA 1
ATOM 804 C C . LYS A 1 100 ? -7.950 3.760 22.619 1.00 93.12 100 LYS A C 1
ATOM 806 O O . LYS A 1 100 ? -6.812 3.867 22.181 1.00 93.12 100 LYS A O 1
ATOM 811 N N . TRP A 1 101 ? -8.756 2.757 22.275 1.00 95.88 101 TRP A N 1
ATOM 812 C CA . TRP A 1 101 ? -8.361 1.696 21.349 1.00 95.88 101 TRP A CA 1
ATOM 813 C C . TRP A 1 101 ? -8.282 2.175 19.901 1.00 95.88 101 TRP A C 1
ATOM 815 O O . TRP A 1 101 ? -7.548 1.591 19.111 1.00 95.88 101 TRP A O 1
ATOM 825 N N . TYR A 1 102 ? -8.983 3.260 19.556 1.00 95.50 102 TYR A N 1
ATOM 826 C CA . TYR A 1 102 ? -8.888 3.856 18.221 1.00 95.50 102 TYR A CA 1
ATOM 827 C C . TYR A 1 102 ? -7.496 4.464 18.031 1.00 95.50 102 TYR A C 1
ATOM 829 O O . TYR A 1 102 ? -6.891 4.289 16.980 1.00 95.50 102 TYR A O 1
ATOM 837 N N . LEU A 1 103 ? -6.951 5.091 19.083 1.00 95.19 103 LEU A N 1
ATOM 838 C CA . LEU A 1 103 ? -5.578 5.594 19.086 1.00 95.19 103 LEU A CA 1
ATOM 839 C C . LEU A 1 103 ? -4.547 4.460 18.991 1.00 95.19 103 LEU A C 1
ATOM 841 O O . LEU A 1 103 ? -3.588 4.581 18.240 1.00 95.19 103 LEU A O 1
ATOM 845 N N . VAL A 1 104 ? -4.754 3.348 19.707 1.00 96.62 104 VAL A N 1
ATOM 846 C CA . VAL A 1 104 ? -3.872 2.168 19.609 1.00 96.62 104 VAL A CA 1
ATOM 847 C C . VAL A 1 104 ? -3.848 1.622 18.182 1.00 96.62 104 VAL A C 1
ATOM 849 O O . VAL A 1 104 ? -2.774 1.387 17.634 1.00 96.62 104 VAL A O 1
ATOM 852 N N . TRP A 1 105 ? -5.019 1.463 17.561 1.00 97.25 105 TRP A N 1
ATOM 853 C CA . TRP A 1 105 ? -5.112 1.021 16.171 1.00 97.25 105 TRP A CA 1
ATOM 854 C C . TRP A 1 105 ? -4.451 2.016 15.212 1.00 97.25 105 TRP A C 1
ATOM 856 O O . TRP A 1 105 ? -3.707 1.606 14.331 1.00 97.25 105 TRP A O 1
ATOM 866 N N . PHE A 1 106 ? -4.651 3.319 15.416 1.00 96.44 106 PHE A N 1
ATOM 867 C CA . PHE A 1 106 ? -3.996 4.350 14.613 1.00 96.44 106 PHE A CA 1
ATOM 868 C C . PHE A 1 106 ? -2.466 4.270 14.703 1.00 96.44 106 PHE A C 1
ATOM 870 O O . PHE A 1 106 ? -1.798 4.268 13.674 1.00 96.44 106 PHE A O 1
ATOM 877 N N . ILE A 1 107 ? -1.907 4.145 15.912 1.00 97.62 107 ILE A N 1
ATOM 878 C CA . ILE A 1 107 ? -0.457 4.000 16.112 1.00 97.62 107 ILE A CA 1
ATOM 879 C C . ILE A 1 107 ? 0.061 2.735 15.419 1.00 97.62 107 ILE A C 1
ATOM 881 O O . ILE A 1 107 ? 1.099 2.788 14.765 1.00 97.62 107 ILE A O 1
ATOM 885 N N . LEU A 1 108 ? -0.673 1.619 15.512 1.00 97.06 108 LEU A N 1
ATOM 886 C CA . LEU A 1 108 ? -0.338 0.387 14.795 1.00 97.06 108 LEU A CA 1
ATOM 887 C C . LEU A 1 108 ? -0.294 0.615 13.277 1.00 97.06 108 LEU A C 1
ATOM 889 O O . LEU A 1 108 ? 0.672 0.211 12.638 1.00 97.06 108 LEU A O 1
ATOM 893 N N . MET A 1 109 ? -1.302 1.282 12.708 1.00 97.38 109 MET A N 1
ATOM 894 C CA . MET A 1 109 ? -1.337 1.583 11.274 1.00 97.38 109 MET A CA 1
ATOM 895 C C . MET A 1 109 ? -0.172 2.478 10.856 1.00 97.38 109 MET A C 1
ATOM 897 O O . MET A 1 109 ? 0.481 2.189 9.862 1.00 97.38 109 MET A O 1
ATOM 901 N N . VAL A 1 110 ? 0.137 3.523 11.630 1.00 97.44 110 VAL A N 1
ATOM 902 C CA . VAL A 1 110 ? 1.289 4.396 11.357 1.00 97.44 110 VAL A CA 1
ATOM 903 C C . VAL A 1 110 ? 2.593 3.603 11.389 1.00 97.44 110 VAL A C 1
ATOM 905 O O . VAL A 1 110 ? 3.416 3.763 10.493 1.00 97.44 110 VAL A O 1
ATOM 908 N N . ALA A 1 111 ? 2.773 2.724 12.377 1.00 97.88 111 ALA A N 1
ATOM 909 C CA . ALA A 1 111 ? 3.971 1.900 12.489 1.00 97.88 111 ALA A CA 1
ATOM 910 C C . ALA A 1 111 ? 4.120 0.928 11.307 1.00 97.88 111 ALA A C 1
ATOM 912 O O . ALA A 1 111 ? 5.208 0.814 10.750 1.00 97.88 111 ALA A O 1
ATOM 913 N N . LEU A 1 112 ? 3.035 0.264 10.893 1.00 95.81 112 LEU A N 1
ATOM 914 C CA . LEU A 1 112 ? 3.048 -0.653 9.750 1.00 95.81 112 LEU A CA 1
ATOM 915 C C . LEU A 1 112 ? 3.289 0.080 8.427 1.00 95.81 112 LEU A C 1
ATOM 917 O O . LEU A 1 112 ? 4.098 -0.376 7.623 1.00 95.81 112 LEU A O 1
ATOM 921 N N . SER A 1 113 ? 2.650 1.233 8.217 1.00 93.69 113 SER A N 1
ATOM 922 C CA . SER A 1 113 ? 2.893 2.061 7.033 1.00 93.69 113 SER A CA 1
ATOM 923 C C . SER A 1 113 ? 4.331 2.578 6.993 1.00 93.69 113 SER A C 1
ATOM 925 O O . SER A 1 113 ? 4.960 2.540 5.941 1.00 93.69 113 SER A O 1
ATOM 927 N N . ALA A 1 114 ? 4.881 3.020 8.129 1.00 96.25 114 ALA A N 1
ATOM 928 C CA . ALA A 1 114 ? 6.275 3.447 8.215 1.00 96.25 114 ALA A CA 1
ATOM 929 C C . ALA A 1 114 ? 7.246 2.288 7.943 1.00 96.25 114 ALA A C 1
ATOM 931 O O . ALA A 1 114 ? 8.236 2.484 7.245 1.00 96.25 114 ALA A O 1
ATOM 932 N N . ALA A 1 115 ? 6.946 1.084 8.440 1.00 94.81 115 ALA A N 1
ATOM 933 C CA . ALA A 1 115 ? 7.731 -0.110 8.146 1.00 94.81 115 ALA A CA 1
ATOM 934 C C . ALA A 1 115 ? 7.708 -0.453 6.649 1.00 94.81 115 ALA A C 1
ATOM 936 O O . ALA A 1 115 ? 8.762 -0.726 6.090 1.00 94.81 115 ALA A O 1
ATOM 937 N N . GLY A 1 116 ? 6.546 -0.372 5.989 1.00 91.69 116 GLY A N 1
ATOM 938 C CA . GLY A 1 116 ? 6.439 -0.588 4.541 1.00 91.69 116 GLY A CA 1
ATOM 939 C C . GLY A 1 116 ? 7.195 0.459 3.716 1.00 91.69 116 GLY A C 1
ATOM 940 O O . GLY A 1 116 ? 7.878 0.112 2.762 1.00 91.69 116 GLY A O 1
ATOM 941 N N . LEU A 1 117 ? 7.136 1.737 4.108 1.00 91.38 117 LEU A N 1
ATOM 942 C CA . LEU A 1 117 ? 7.921 2.794 3.458 1.00 91.38 117 LEU A CA 1
ATOM 943 C C . LEU A 1 117 ? 9.427 2.596 3.653 1.00 91.38 117 LEU A C 1
ATOM 945 O O . LEU A 1 117 ? 10.200 2.832 2.730 1.00 91.38 117 LEU A O 1
ATOM 949 N N . TYR A 1 118 ? 9.844 2.179 4.849 1.00 94.56 118 TYR A N 1
ATOM 950 C CA . TYR A 1 118 ? 11.246 1.895 5.134 1.00 94.56 118 TYR A CA 1
ATOM 951 C C . TYR A 1 118 ? 11.747 0.678 4.356 1.00 94.56 118 TYR A C 1
ATOM 953 O O . TYR A 1 118 ? 12.854 0.716 3.832 1.00 94.56 118 TYR A O 1
ATOM 961 N N . ASP A 1 119 ? 10.927 -0.367 4.239 1.00 91.56 119 ASP A N 1
ATOM 962 C CA . ASP A 1 119 ? 11.229 -1.521 3.396 1.00 91.56 119 ASP A CA 1
ATOM 963 C C . ASP A 1 119 ? 11.444 -1.087 1.940 1.00 91.56 119 ASP A C 1
ATOM 965 O O . ASP A 1 119 ? 12.518 -1.314 1.401 1.00 91.56 119 ASP A O 1
ATOM 969 N N . PHE A 1 120 ? 10.520 -0.320 1.351 1.00 85.44 120 PHE A N 1
ATOM 970 C CA . PHE A 1 120 ? 10.698 0.221 -0.002 1.00 85.44 120 PHE A CA 1
ATOM 971 C C . PHE A 1 120 ? 11.912 1.141 -0.162 1.00 85.44 120 PHE A C 1
ATOM 973 O O . PHE A 1 120 ? 12.515 1.160 -1.229 1.00 85.44 120 PHE A O 1
ATOM 980 N N . TYR A 1 121 ? 12.305 1.881 0.874 1.00 87.75 121 TYR A N 1
ATOM 981 C CA . TYR A 1 121 ? 13.542 2.661 0.842 1.00 87.75 121 TYR A CA 1
ATOM 982 C C . TYR A 1 121 ? 14.794 1.771 0.765 1.00 87.75 121 TYR A C 1
ATOM 984 O O . TYR A 1 121 ? 15.767 2.137 0.120 1.00 87.75 121 TYR A O 1
ATOM 992 N N . LEU A 1 122 ? 14.777 0.582 1.376 1.00 88.62 122 LEU A N 1
ATOM 993 C CA . LEU A 1 122 ? 15.884 -0.379 1.283 1.00 88.62 122 LEU A CA 1
ATOM 994 C C . LEU A 1 122 ? 15.956 -1.105 -0.070 1.00 88.62 122 LEU A C 1
ATOM 996 O O . LEU A 1 122 ? 16.927 -1.818 -0.322 1.00 88.62 122 LEU A O 1
ATOM 1000 N N . TRP A 1 123 ? 14.927 -0.967 -0.907 1.00 77.25 123 TRP A N 1
ATOM 1001 C CA . TRP A 1 123 ? 14.915 -1.498 -2.270 1.00 77.25 123 TRP A CA 1
ATOM 1002 C C . TRP A 1 123 ? 15.621 -0.586 -3.283 1.00 77.25 123 TRP A C 1
ATOM 1004 O O . TRP A 1 123 ? 15.869 -1.033 -4.406 1.00 77.25 123 TRP A O 1
ATOM 1014 N N . GLU A 1 124 ? 15.916 0.659 -2.896 1.00 59.38 124 GLU A N 1
ATOM 1015 C CA . GLU A 1 124 ? 16.707 1.632 -3.663 1.00 59.38 124 GLU A CA 1
ATOM 1016 C C . GLU A 1 124 ? 18.184 1.201 -3.770 1.00 59.38 124 GLU A C 1
ATOM 1018 O O . GLU A 1 124 ? 18.729 1.257 -4.899 1.00 59.38 124 GLU A O 1
#

Nearest PDB structures (foldseek):
  7oca-assembly1_I  TM=4.050E-01  e=5.190E+00  Rattus norvegicus
  5vhy-assembly1_F  TM=2.251E-01  e=3.565E+00  Rattus norvegicus